Protein AF-E2B761-F1 (afdb_monomer_lite)

pLDDT: mean 72.0, std 14.59, range [44.72, 93.25]

Radius of gyration: 22.17 Å; chains: 1; bounding box: 58×38×48 Å

Structure (mmCIF, N/CA/C/O backbone):
data_AF-E2B761-F1
#
_entry.id   AF-E2B761-F1
#
loop_
_atom_site.group_PDB
_atom_site.id
_atom_site.type_symbol
_atom_site.label_atom_id
_atom_site.label_alt_id
_atom_site.label_comp_id
_atom_site.label_asym_id
_atom_site.label_entity_id
_atom_site.label_seq_id
_atom_site.pdbx_PDB_ins_code
_atom_site.Cartn_x
_atom_site.Cartn_y
_atom_site.Cartn_z
_atom_site.occupancy
_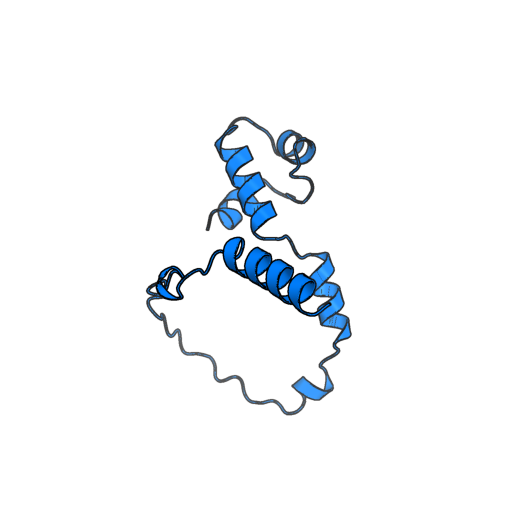atom_site.B_iso_or_equiv
_atom_site.auth_seq_id
_atom_site.auth_comp_id
_atom_site.auth_asym_id
_atom_site.auth_atom_id
_atom_site.pdbx_PDB_model_num
ATOM 1 N N . MET A 1 1 ? 45.733 -5.859 5.273 1.00 54.94 1 MET A N 1
ATOM 2 C CA . MET A 1 1 ? 44.691 -5.241 4.411 1.00 54.94 1 MET A CA 1
ATOM 3 C C . MET A 1 1 ? 43.564 -6.220 4.078 1.00 54.94 1 MET A C 1
ATOM 5 O O . MET A 1 1 ? 42.420 -5.794 4.084 1.00 54.94 1 MET A O 1
ATOM 9 N N . GLY A 1 2 ? 43.848 -7.518 3.882 1.00 54.91 2 GLY A N 1
ATOM 10 C CA . GLY A 1 2 ? 42.812 -8.557 3.728 1.00 54.91 2 GLY A CA 1
ATOM 11 C C . GLY A 1 2 ? 41.921 -8.777 4.961 1.00 54.91 2 GLY A C 1
ATOM 12 O O . GLY A 1 2 ? 40.746 -9.090 4.805 1.00 54.91 2 GLY A O 1
ATOM 13 N N . ASP A 1 3 ? 42.427 -8.515 6.171 1.00 60.31 3 ASP A N 1
ATOM 14 C CA . ASP A 1 3 ? 41.661 -8.710 7.417 1.00 60.31 3 ASP A CA 1
ATOM 15 C C . ASP A 1 3 ? 40.453 -7.771 7.549 1.00 60.31 3 ASP A C 1
ATOM 17 O O . ASP A 1 3 ? 39.444 -8.130 8.152 1.00 60.31 3 ASP A O 1
ATOM 21 N N . ILE A 1 4 ? 40.529 -6.583 6.941 1.00 64.75 4 ILE A N 1
ATOM 22 C CA . ILE A 1 4 ? 39.448 -5.585 6.946 1.00 64.75 4 ILE A CA 1
ATOM 23 C C . ILE A 1 4 ? 38.316 -6.028 6.013 1.00 64.75 4 ILE A C 1
ATOM 25 O O . ILE A 1 4 ? 37.144 -5.908 6.349 1.00 64.75 4 ILE A O 1
ATOM 29 N N . ILE A 1 5 ? 38.671 -6.592 4.856 1.00 68.38 5 ILE A N 1
ATOM 30 C CA . ILE A 1 5 ? 37.694 -7.135 3.905 1.00 68.38 5 ILE A CA 1
ATOM 31 C C . ILE A 1 5 ? 37.012 -8.359 4.523 1.00 68.38 5 ILE A C 1
ATOM 33 O O . ILE A 1 5 ? 35.793 -8.471 4.475 1.00 68.38 5 ILE A O 1
ATOM 37 N N . SER A 1 6 ? 37.786 -9.235 5.168 1.00 69.62 6 SER A N 1
ATOM 38 C CA . SER A 1 6 ? 37.266 -10.435 5.830 1.00 69.62 6 SER A CA 1
ATOM 39 C C . SER A 1 6 ? 36.269 -10.098 6.946 1.00 69.62 6 SER A C 1
ATOM 41 O O . SER A 1 6 ? 35.169 -10.641 6.988 1.00 69.62 6 SER A O 1
ATOM 43 N N . SER A 1 7 ? 36.605 -9.134 7.807 1.00 72.06 7 SER A N 1
ATOM 44 C CA . SER A 1 7 ? 35.720 -8.704 8.898 1.00 72.06 7 SER A CA 1
ATOM 45 C C . SER A 1 7 ? 34.459 -7.989 8.403 1.00 72.06 7 SER A C 1
ATOM 47 O O . SER A 1 7 ? 33.383 -8.221 8.952 1.00 72.06 7 SER A O 1
ATOM 49 N N . ALA A 1 8 ? 34.556 -7.194 7.334 1.00 73.50 8 ALA A N 1
ATOM 50 C CA . ALA A 1 8 ? 33.391 -6.568 6.708 1.00 73.50 8 ALA A CA 1
ATOM 51 C C . ALA A 1 8 ? 32.438 -7.599 6.076 1.00 73.50 8 ALA A C 1
ATOM 53 O O . ALA A 1 8 ? 31.227 -7.508 6.256 1.00 73.50 8 ALA A O 1
ATOM 54 N N . VAL A 1 9 ? 32.974 -8.609 5.382 1.00 72.06 9 VAL A N 1
ATOM 55 C CA . VAL A 1 9 ? 32.171 -9.691 4.785 1.00 72.06 9 VAL A CA 1
ATOM 56 C C . VAL A 1 9 ? 31.472 -10.519 5.864 1.00 72.06 9 VAL A C 1
ATOM 58 O O . VAL A 1 9 ? 30.290 -10.821 5.726 1.00 72.06 9 VAL A O 1
ATOM 61 N N . ILE A 1 10 ? 32.163 -10.834 6.965 1.00 73.75 10 ILE A N 1
ATOM 62 C CA . ILE A 1 10 ? 31.562 -11.547 8.102 1.00 73.75 10 ILE A CA 1
ATOM 63 C C . ILE A 1 10 ? 30.425 -10.728 8.725 1.00 73.75 10 ILE A C 1
ATOM 65 O O . ILE A 1 10 ? 29.391 -11.302 9.048 1.00 73.75 10 ILE A O 1
ATOM 69 N N . GLY A 1 11 ? 30.574 -9.403 8.842 1.00 70.56 11 GLY A N 1
ATOM 70 C CA . GLY A 1 11 ? 29.507 -8.520 9.324 1.00 70.56 11 GLY A CA 1
ATOM 71 C C . GLY A 1 11 ? 28.249 -8.584 8.455 1.00 70.56 11 GLY A C 1
ATOM 72 O O . GLY A 1 11 ? 27.161 -8.811 8.973 1.00 70.56 11 GLY A O 1
ATOM 73 N N . ILE A 1 12 ? 28.408 -8.490 7.130 1.00 72.81 12 ILE A N 1
ATOM 74 C CA . ILE A 1 12 ? 27.289 -8.566 6.175 1.00 72.81 12 ILE A CA 1
ATOM 75 C C . ILE A 1 12 ? 26.574 -9.921 6.257 1.00 72.81 12 ILE A C 1
ATOM 77 O O . ILE A 1 12 ? 25.349 -9.960 6.257 1.00 72.81 12 ILE A O 1
ATOM 81 N N . ILE A 1 13 ? 27.317 -11.029 6.362 1.00 68.62 13 ILE A N 1
ATOM 82 C CA . ILE A 1 13 ? 26.726 -12.373 6.499 1.00 68.62 13 ILE A CA 1
ATOM 83 C C . ILE A 1 13 ? 25.948 -12.492 7.815 1.00 68.62 13 ILE A C 1
ATOM 85 O O . ILE A 1 13 ? 24.861 -13.064 7.838 1.00 68.62 13 ILE A O 1
ATOM 89 N N . ASN A 1 14 ? 26.474 -11.928 8.903 1.00 71.50 14 ASN A N 1
ATOM 90 C CA . ASN A 1 14 ? 25.842 -12.011 10.218 1.00 71.50 14 ASN A CA 1
ATOM 91 C C . ASN A 1 14 ? 24.590 -11.121 10.339 1.00 71.50 14 ASN A C 1
ATOM 93 O O . ASN A 1 14 ? 23.709 -11.408 11.144 1.00 71.50 14 ASN A O 1
ATOM 97 N N . GLU A 1 15 ? 24.514 -10.047 9.549 1.00 68.56 15 GLU A N 1
ATOM 98 C CA . GLU A 1 15 ? 23.347 -9.159 9.446 1.00 68.56 15 GLU A CA 1
ATOM 99 C C . GLU A 1 15 ? 22.357 -9.595 8.349 1.00 68.56 15 GLU A C 1
ATOM 101 O O . GLU A 1 15 ? 21.233 -9.093 8.296 1.00 68.56 15 GLU A O 1
ATOM 106 N N . SER A 1 16 ? 22.742 -10.536 7.480 1.00 60.28 16 SER A N 1
ATOM 107 C CA . SER A 1 16 ? 21.859 -11.066 6.443 1.00 60.28 16 SER A CA 1
ATOM 108 C C . SER A 1 16 ? 20.867 -12.067 7.033 1.00 60.28 16 SER A C 1
ATOM 110 O O . SER A 1 16 ? 21.239 -13.118 7.551 1.00 60.28 16 SER A O 1
ATOM 112 N N . ASN A 1 17 ? 19.579 -11.742 6.948 1.00 62.00 17 ASN A N 1
ATOM 113 C CA . ASN A 1 17 ? 18.517 -12.686 7.259 1.00 62.00 17 ASN A CA 1
ATOM 114 C C . ASN A 1 17 ? 18.309 -13.600 6.041 1.00 62.00 17 ASN A C 1
ATOM 116 O O . ASN A 1 17 ? 17.747 -13.172 5.032 1.00 62.00 17 ASN A O 1
ATOM 120 N N . VAL A 1 18 ? 18.815 -14.833 6.108 1.00 62.09 18 VAL A N 1
ATOM 121 C CA . VAL A 1 18 ? 18.608 -15.846 5.065 1.00 62.09 18 VAL A CA 1
ATOM 122 C C . VAL A 1 18 ? 17.198 -16.405 5.231 1.00 62.09 18 VAL A C 1
ATOM 124 O O . VAL A 1 18 ? 16.959 -17.282 6.056 1.00 62.09 18 VAL A O 1
ATOM 127 N N . MET A 1 19 ? 16.261 -15.860 4.462 1.00 56.53 19 MET A N 1
ATOM 128 C CA . MET A 1 19 ? 14.920 -16.423 4.318 1.00 56.53 19 MET A CA 1
ATOM 129 C C . MET A 1 19 ? 15.046 -17.717 3.505 1.00 56.53 19 MET A C 1
ATOM 131 O O . MET A 1 19 ? 15.559 -17.690 2.385 1.00 56.53 19 MET A O 1
ATOM 135 N N . LEU A 1 20 ? 14.639 -18.850 4.077 1.00 53.78 20 LEU A N 1
ATOM 136 C CA . LEU A 1 20 ? 14.561 -20.116 3.347 1.00 53.78 20 LEU A CA 1
ATOM 137 C C . LEU A 1 20 ? 13.404 -20.034 2.345 1.00 53.78 20 LEU A C 1
ATOM 139 O O . LEU A 1 20 ? 12.369 -19.443 2.650 1.00 53.78 20 LEU A O 1
ATOM 143 N N . GLU A 1 21 ? 13.567 -20.634 1.162 1.00 52.94 21 GLU A N 1
ATOM 144 C CA . GLU A 1 21 ? 12.536 -20.629 0.110 1.00 52.94 21 GLU A CA 1
ATOM 145 C C . GLU A 1 21 ? 11.178 -21.178 0.583 1.00 52.94 21 GLU A C 1
ATOM 147 O O . GLU A 1 21 ? 10.154 -20.870 -0.004 1.00 52.94 21 GLU A O 1
ATOM 152 N N . GLU A 1 22 ? 11.146 -21.935 1.678 1.00 49.47 22 GLU A N 1
ATOM 153 C CA . GLU A 1 22 ? 9.931 -22.521 2.251 1.00 49.47 22 GLU A CA 1
ATOM 154 C C . GLU A 1 22 ? 9.045 -21.510 3.017 1.00 49.47 22 GLU A C 1
ATOM 156 O O . GLU A 1 22 ? 7.891 -21.821 3.305 1.00 49.47 22 GLU A O 1
ATOM 161 N N . ASP A 1 23 ? 9.542 -20.295 3.299 1.00 50.72 23 ASP A N 1
ATOM 162 C CA . ASP A 1 23 ? 8.740 -19.158 3.794 1.00 50.72 23 ASP A CA 1
ATOM 163 C C . ASP A 1 23 ? 8.201 -18.272 2.648 1.00 50.72 23 ASP A C 1
ATOM 165 O O . ASP A 1 23 ? 7.455 -17.315 2.894 1.00 50.72 23 ASP A O 1
ATOM 169 N N . LEU A 1 24 ? 8.539 -18.572 1.382 1.00 50.66 24 LEU A N 1
ATOM 170 C CA . LEU A 1 24 ? 7.714 -18.108 0.269 1.00 50.66 24 LEU A CA 1
ATOM 171 C C . LEU A 1 24 ? 6.395 -18.855 0.3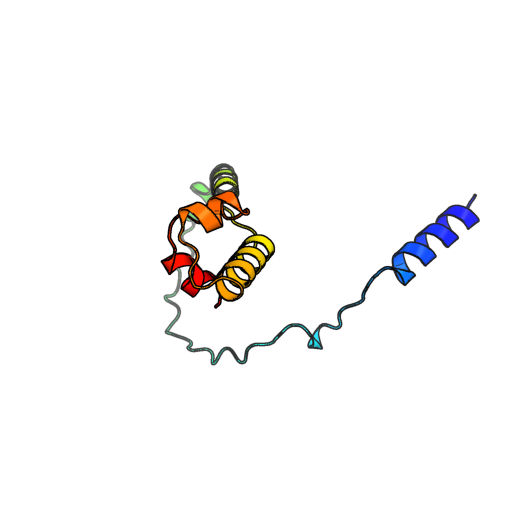82 1.00 50.66 24 LEU A C 1
ATOM 173 O O . LEU A 1 24 ? 6.336 -20.071 0.228 1.00 50.66 24 LEU A O 1
ATOM 177 N N . ILE A 1 25 ? 5.335 -18.106 0.664 1.00 53.84 25 ILE A N 1
ATOM 178 C CA . ILE A 1 25 ? 3.967 -18.591 0.582 1.00 53.84 25 ILE A CA 1
ATOM 179 C C . ILE A 1 25 ? 3.772 -19.118 -0.844 1.00 53.84 25 ILE A C 1
ATOM 181 O O . ILE A 1 25 ? 3.489 -18.356 -1.766 1.00 53.84 25 ILE A O 1
ATOM 185 N N . LEU A 1 26 ? 3.942 -20.426 -1.028 1.00 53.25 26 LEU A N 1
ATOM 186 C CA . LEU A 1 26 ? 3.286 -21.152 -2.095 1.00 53.25 26 LEU A CA 1
ATOM 187 C C . LEU A 1 26 ? 1.820 -21.113 -1.700 1.00 53.25 26 LEU A C 1
ATOM 189 O O . LEU A 1 26 ? 1.345 -21.923 -0.901 1.00 53.25 26 LEU A O 1
ATOM 193 N N . PHE A 1 27 ? 1.120 -20.092 -2.187 1.00 44.72 27 PHE A N 1
ATOM 194 C CA . PHE A 1 27 ? -0.312 -20.219 -2.314 1.00 44.72 27 PHE A CA 1
ATOM 195 C C . PHE A 1 27 ? -0.512 -21.522 -3.087 1.00 44.72 27 PHE A C 1
ATOM 197 O O . PHE A 1 27 ? 0.109 -21.734 -4.130 1.00 44.72 27 PHE A O 1
ATOM 204 N N . ASP A 1 28 ? -1.322 -22.428 -2.542 1.00 52.12 28 ASP A N 1
ATOM 205 C CA . ASP A 1 28 ? -2.039 -23.367 -3.391 1.00 52.12 28 ASP A CA 1
ATOM 206 C C . ASP A 1 28 ? -2.964 -22.480 -4.224 1.00 52.12 28 ASP A C 1
ATOM 208 O O . ASP A 1 28 ? -4.127 -22.242 -3.886 1.00 52.12 28 ASP A O 1
ATOM 212 N N . ASP A 1 29 ? -2.371 -21.849 -5.239 1.00 52.06 29 ASP A N 1
ATOM 213 C CA . ASP A 1 29 ? -3.073 -21.341 -6.385 1.00 52.06 29 ASP A CA 1
ATOM 214 C C . ASP A 1 29 ? -3.707 -22.606 -6.931 1.00 52.06 29 ASP A C 1
ATOM 216 O O . ASP A 1 29 ? -3.075 -23.379 -7.645 1.00 52.06 29 ASP A O 1
ATOM 220 N N . ASN A 1 30 ? -4.932 -22.885 -6.476 1.00 47.44 30 ASN A N 1
ATOM 221 C CA . ASN A 1 30 ? -5.841 -23.749 -7.189 1.00 47.44 30 ASN A CA 1
ATOM 222 C C . ASN A 1 30 ? -5.838 -23.169 -8.591 1.00 47.44 30 ASN A C 1
ATOM 224 O O . ASN A 1 30 ? -6.475 -22.136 -8.822 1.00 47.44 30 ASN A O 1
ATOM 228 N N . ASP A 1 31 ? -5.004 -23.778 -9.430 1.00 55.62 31 ASP A N 1
ATOM 229 C CA . ASP A 1 31 ? -4.678 -23.362 -10.771 1.00 55.62 31 ASP A CA 1
ATOM 230 C C . ASP A 1 31 ? -5.993 -23.522 -11.509 1.00 55.62 31 ASP A C 1
ATOM 232 O O . ASP A 1 31 ? -6.360 -24.581 -12.022 1.00 55.62 31 ASP A O 1
ATOM 236 N N . ASN A 1 32 ? -6.814 -22.479 -11.427 1.00 56.38 32 ASN A N 1
ATOM 237 C CA . ASN A 1 32 ? -7.907 -22.305 -12.335 1.00 56.38 32 ASN A CA 1
ATOM 238 C C . ASN A 1 32 ? -7.199 -21.942 -13.625 1.00 56.38 32 ASN A C 1
ATOM 240 O O . ASN A 1 32 ? -7.078 -20.764 -13.965 1.00 56.38 32 ASN A O 1
ATOM 244 N N . GLU A 1 33 ? -6.703 -22.992 -14.279 1.00 55.06 33 GLU A N 1
ATOM 245 C CA . GLU A 1 33 ? -6.262 -23.068 -15.656 1.00 55.06 33 GLU A CA 1
ATOM 246 C C . GLU A 1 33 ? -7.494 -22.734 -16.510 1.00 55.06 33 GLU A C 1
ATOM 248 O O . GLU A 1 33 ? -8.077 -23.553 -17.220 1.00 55.06 33 GLU A O 1
ATOM 253 N N . GLY A 1 34 ? -8.009 -21.515 -16.344 1.00 55.97 34 GLY A N 1
ATOM 254 C CA . GLY A 1 34 ? -8.950 -20.922 -17.253 1.00 55.97 34 GLY A CA 1
ATOM 255 C C . GLY A 1 34 ? -8.187 -20.872 -18.550 1.00 55.97 34 GLY A C 1
ATOM 256 O O . GLY A 1 34 ? -7.245 -20.093 -18.634 1.00 55.97 34 GLY A O 1
ATOM 257 N N . VAL A 1 35 ? -8.549 -21.785 -19.457 1.00 59.56 35 VAL A N 1
ATOM 258 C CA . VAL A 1 35 ? -8.009 -21.984 -20.805 1.00 59.56 35 VAL A CA 1
ATOM 259 C C . VAL A 1 35 ? -7.189 -20.771 -21.214 1.00 59.56 35 VAL A C 1
ATOM 261 O O . VAL A 1 35 ? -7.769 -19.747 -21.583 1.00 59.56 35 VAL A O 1
ATOM 264 N N . TYR A 1 36 ? -5.865 -20.853 -21.058 1.00 58.38 36 TYR A N 1
ATOM 265 C CA . TYR A 1 36 ? -5.006 -19.769 -21.500 1.00 58.38 36 TYR A CA 1
ATOM 266 C C . TYR A 1 36 ? -5.292 -19.595 -22.988 1.00 58.38 36 TYR A C 1
ATOM 268 O O . TYR A 1 36 ? -5.178 -20.548 -23.764 1.00 58.38 36 TYR A O 1
ATOM 276 N N . GLU A 1 37 ? -5.770 -18.414 -23.368 1.00 66.94 37 GLU A N 1
ATOM 277 C CA . GLU A 1 37 ? -5.935 -18.088 -24.774 1.00 66.94 37 GLU A CA 1
ATOM 278 C C . GLU A 1 37 ? -4.527 -18.145 -25.367 1.00 66.94 37 GLU A C 1
ATOM 280 O O . GLU A 1 37 ? -3.625 -17.453 -24.889 1.00 66.94 37 GLU A O 1
ATOM 285 N N . GLU A 1 38 ? -4.312 -19.065 -26.309 1.00 66.12 38 GLU A N 1
ATOM 286 C CA . GLU A 1 38 ? -3.034 -19.231 -26.992 1.00 66.12 38 GLU A CA 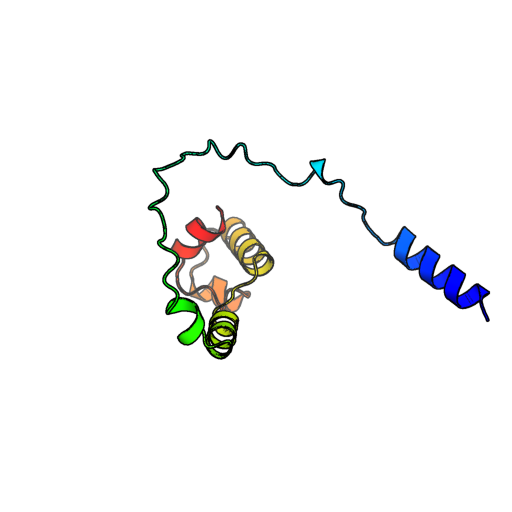1
ATOM 287 C C . GLU A 1 38 ? -2.661 -17.862 -27.559 1.00 66.12 38 GLU A C 1
ATOM 289 O O . GLU A 1 38 ? -3.344 -17.354 -28.445 1.00 66.12 38 GLU A O 1
ATOM 294 N N . CYS A 1 39 ? -1.651 -17.218 -26.972 1.00 60.59 39 CYS A N 1
ATOM 295 C CA . CYS A 1 39 ? -1.160 -15.941 -27.457 1.00 60.59 39 CYS A CA 1
ATOM 296 C C . CYS A 1 39 ? -0.344 -16.289 -28.702 1.00 60.59 39 CYS A C 1
ATOM 298 O O . CYS A 1 39 ? 0.724 -16.888 -28.548 1.00 60.59 39 CYS A O 1
ATOM 300 N N . PRO A 1 40 ? -0.843 -16.041 -29.928 1.00 68.25 40 PRO A N 1
ATOM 301 C CA . PRO A 1 40 ? -0.033 -16.312 -31.096 1.00 68.25 40 PRO A CA 1
ATOM 302 C C . PRO A 1 40 ? 1.202 -15.426 -30.976 1.00 68.25 40 PRO A C 1
ATOM 304 O O . PRO A 1 40 ? 1.064 -14.224 -30.749 1.00 68.25 40 PRO A O 1
ATOM 307 N N . ASP A 1 41 ? 2.386 -16.026 -31.098 1.00 61.72 41 ASP A N 1
ATOM 308 C CA . ASP A 1 41 ? 3.636 -15.289 -31.243 1.00 61.72 41 ASP A CA 1
ATOM 309 C C . ASP A 1 41 ? 3.508 -14.430 -32.507 1.00 61.72 41 ASP A C 1
ATOM 311 O O . ASP A 1 41 ? 3.786 -14.877 -33.623 1.00 61.72 41 ASP A O 1
ATOM 315 N N . ASP A 1 42 ? 2.983 -13.217 -32.349 1.00 63.38 42 ASP A N 1
ATOM 316 C CA . ASP A 1 42 ? 2.897 -12.243 -33.414 1.00 63.38 42 ASP A CA 1
ATOM 317 C C . ASP A 1 42 ? 4.305 -11.662 -33.570 1.00 63.38 42 ASP A C 1
ATOM 319 O O . ASP A 1 42 ? 4.776 -10.935 -32.695 1.00 63.38 42 ASP A O 1
ATOM 323 N N . PRO A 1 43 ? 5.025 -11.952 -34.664 1.00 61.03 43 PRO A N 1
ATOM 324 C CA . PRO A 1 43 ? 6.376 -11.435 -34.857 1.00 61.03 43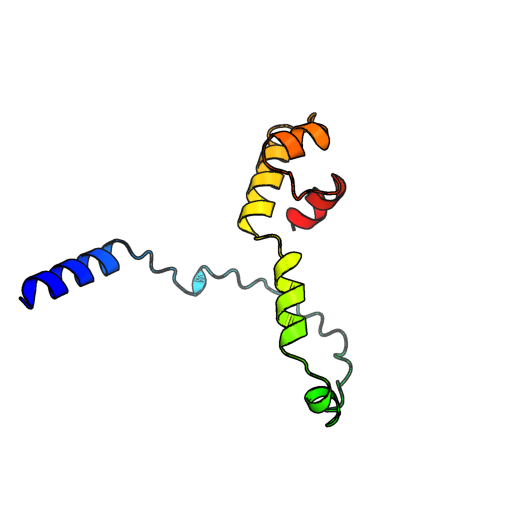 PRO A CA 1
ATOM 325 C C . PRO A 1 43 ? 6.427 -9.898 -34.921 1.00 61.03 43 PRO A C 1
ATOM 327 O O . PRO A 1 43 ? 7.517 -9.331 -34.944 1.00 61.03 43 PRO A O 1
ATOM 330 N N . THR A 1 44 ? 5.278 -9.212 -34.953 1.00 60.28 44 THR A N 1
ATOM 331 C CA . THR A 1 44 ? 5.187 -7.748 -34.942 1.00 60.28 44 THR A CA 1
ATOM 332 C C . THR A 1 44 ? 5.135 -7.129 -33.541 1.00 60.28 44 THR A C 1
ATOM 334 O O . THR A 1 44 ? 5.415 -5.934 -33.414 1.00 60.28 44 THR A O 1
ATOM 337 N N . THR A 1 45 ? 4.858 -7.889 -32.467 1.00 56.91 45 THR A N 1
ATOM 338 C CA . THR A 1 45 ? 4.814 -7.311 -31.106 1.00 56.91 45 THR A CA 1
ATOM 339 C C . THR A 1 45 ? 6.174 -6.786 -30.654 1.00 56.91 45 THR A C 1
ATOM 341 O O . THR A 1 45 ? 6.235 -5.714 -30.050 1.00 56.91 45 THR A O 1
ATOM 344 N N . ASP A 1 46 ? 7.262 -7.458 -31.036 1.00 57.81 46 ASP A N 1
ATOM 345 C CA . ASP A 1 46 ? 8.629 -7.017 -30.734 1.00 57.81 46 ASP A CA 1
ATOM 346 C C . ASP A 1 46 ? 9.023 -5.743 -31.500 1.00 57.81 46 ASP A C 1
ATOM 348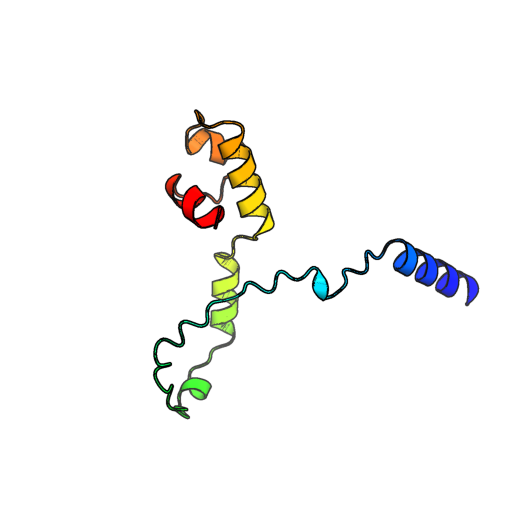 O O . ASP A 1 46 ? 9.789 -4.928 -30.987 1.00 57.81 46 ASP A O 1
ATOM 352 N N . GLU A 1 47 ? 8.472 -5.515 -32.699 1.00 61.56 47 GLU A N 1
ATOM 353 C CA . GLU A 1 47 ? 8.730 -4.293 -33.479 1.00 61.56 47 GLU A CA 1
ATOM 354 C C . GLU A 1 47 ? 8.065 -3.053 -32.862 1.00 61.56 47 GLU A C 1
ATOM 356 O O . GLU A 1 47 ? 8.513 -1.926 -33.082 1.00 61.56 47 GLU A O 1
ATOM 361 N N . THR A 1 48 ? 7.004 -3.256 -32.078 1.00 63.66 48 THR A N 1
ATOM 362 C CA . THR A 1 48 ? 6.262 -2.184 -31.393 1.00 63.66 48 THR A CA 1
ATOM 363 C C . THR A 1 48 ? 6.653 -1.993 -29.930 1.00 63.66 48 THR A C 1
ATOM 365 O O . THR A 1 48 ? 6.160 -1.062 -29.293 1.00 63.66 48 THR A O 1
ATOM 368 N N . TYR A 1 49 ? 7.535 -2.838 -29.388 1.00 67.25 49 TYR A N 1
ATOM 369 C CA . TYR A 1 49 ? 7.992 -2.716 -28.009 1.00 67.25 49 TYR A CA 1
ATOM 370 C C . TYR A 1 49 ? 8.909 -1.494 -27.845 1.00 67.25 49 TYR A C 1
ATOM 372 O O . TYR A 1 49 ? 10.081 -1.516 -28.227 1.00 67.25 49 TYR A O 1
ATOM 380 N N . ASP A 1 50 ? 8.387 -0.423 -27.241 1.00 72.88 50 ASP A N 1
ATOM 381 C CA . ASP A 1 50 ? 9.189 0.724 -26.820 1.00 72.88 50 ASP A CA 1
ATOM 382 C C . ASP A 1 50 ? 9.559 0.590 -25.328 1.00 72.88 50 ASP A C 1
ATOM 384 O O . ASP A 1 50 ? 8.695 0.716 -24.454 1.00 72.88 50 ASP A O 1
ATOM 388 N N . PRO A 1 51 ? 10.842 0.388 -24.974 1.00 66.75 51 PRO A N 1
ATOM 389 C CA . PRO A 1 51 ? 11.273 0.341 -23.575 1.00 66.75 51 PRO A CA 1
ATOM 390 C C . PRO A 1 51 ? 11.004 1.652 -22.805 1.00 66.75 51 PRO A C 1
ATOM 392 O O . PRO A 1 51 ? 11.025 1.658 -21.572 1.00 66.75 51 PRO A O 1
ATOM 395 N N . SER A 1 52 ? 10.723 2.762 -23.499 1.00 63.88 52 SER A N 1
ATOM 396 C CA . SER A 1 52 ? 10.203 4.013 -22.926 1.00 63.88 52 SER A CA 1
ATOM 397 C C . SER A 1 52 ? 8.864 3.832 -22.203 1.00 63.88 52 SER A C 1
ATOM 399 O O . SER A 1 52 ? 8.627 4.467 -21.170 1.00 63.88 52 SER A O 1
ATOM 401 N N . ASP A 1 53 ? 7.994 2.944 -22.686 1.00 62.22 53 ASP A N 1
ATOM 402 C CA . ASP A 1 53 ? 6.681 2.715 -22.077 1.00 62.22 53 ASP A CA 1
ATOM 403 C C . ASP A 1 53 ? 6.815 2.093 -20.686 1.00 62.22 53 ASP A C 1
ATOM 405 O O . ASP A 1 53 ? 6.101 2.475 -19.754 1.00 62.22 53 ASP A O 1
ATOM 409 N N . ALA A 1 54 ? 7.834 1.255 -20.475 1.00 58.47 54 ALA A N 1
ATOM 410 C CA . ALA A 1 54 ? 8.170 0.735 -19.151 1.00 58.47 54 ALA A CA 1
ATOM 411 C C . ALA A 1 54 ? 8.543 1.851 -18.151 1.00 58.47 54 ALA A C 1
ATOM 413 O O . ALA A 1 54 ? 8.265 1.744 -16.953 1.00 58.47 54 ALA A O 1
ATOM 414 N N . ALA A 1 55 ? 9.105 2.969 -18.625 1.00 58.75 55 ALA A N 1
ATOM 415 C CA . ALA A 1 55 ? 9.413 4.122 -17.778 1.00 58.75 55 ALA A CA 1
ATOM 416 C C . ALA A 1 55 ? 8.158 4.905 -17.346 1.00 58.75 55 ALA A C 1
ATOM 418 O O . ALA A 1 55 ? 8.179 5.575 -16.307 1.00 58.75 55 ALA A O 1
ATOM 419 N N . GLN A 1 56 ? 7.051 4.819 -18.092 1.00 54.75 56 GLN A N 1
ATOM 420 C CA . GLN A 1 56 ? 5.771 5.416 -17.690 1.00 54.75 56 GLN A CA 1
ATOM 421 C C . GLN A 1 56 ? 5.096 4.610 -16.574 1.00 54.75 56 GLN A C 1
ATOM 423 O O . GLN A 1 56 ? 4.584 5.207 -15.626 1.00 54.75 56 GLN A O 1
ATOM 428 N N . ILE A 1 57 ? 5.191 3.277 -16.616 1.00 55.22 57 ILE A N 1
ATOM 429 C CA . ILE A 1 57 ? 4.627 2.363 -15.602 1.00 55.22 57 ILE A CA 1
ATOM 430 C C . ILE A 1 57 ? 5.209 2.645 -14.204 1.00 55.22 57 ILE A C 1
ATOM 432 O O . ILE A 1 57 ? 4.505 2.587 -13.194 1.00 55.22 57 ILE A O 1
ATOM 436 N N . LEU A 1 58 ? 6.479 3.055 -14.133 1.00 54.84 58 LEU A N 1
ATOM 437 C CA . LEU A 1 58 ? 7.152 3.423 -12.882 1.00 54.84 58 LEU A CA 1
ATOM 438 C C . LEU A 1 58 ? 6.538 4.643 -12.174 1.00 54.84 58 LEU A C 1
ATOM 440 O O . LEU A 1 58 ? 6.653 4.749 -10.951 1.00 54.84 58 LEU A O 1
ATOM 444 N N . LYS A 1 59 ? 5.881 5.565 -12.893 1.00 57.34 59 LYS A N 1
ATOM 445 C CA . LYS A 1 59 ? 5.314 6.783 -12.280 1.00 57.34 59 LYS A CA 1
ATOM 446 C C . LYS A 1 59 ? 4.072 6.505 -11.439 1.00 57.34 59 LYS A C 1
ATOM 448 O O . LYS A 1 59 ? 3.880 7.168 -10.420 1.00 57.34 59 LYS A O 1
ATOM 453 N N . ASP A 1 60 ? 3.275 5.516 -11.830 1.00 66.94 60 ASP A N 1
ATOM 454 C CA . ASP A 1 60 ? 2.052 5.127 -11.119 1.00 66.94 60 ASP A CA 1
ATOM 455 C C . ASP A 1 60 ? 2.266 3.960 -10.146 1.00 66.94 60 ASP A C 1
ATOM 457 O O . ASP A 1 60 ? 1.339 3.533 -9.453 1.00 66.94 60 ASP A O 1
ATOM 461 N N . TYR A 1 61 ? 3.504 3.474 -10.028 1.00 79.25 61 TYR A N 1
ATOM 462 C CA . TYR A 1 61 ? 3.836 2.408 -9.101 1.00 79.25 61 TYR A CA 1
ATOM 463 C C . TYR A 1 61 ? 3.659 2.851 -7.637 1.00 79.25 61 TYR A C 1
ATOM 465 O O . TYR A 1 61 ? 4.259 3.820 -7.151 1.00 79.25 61 TYR A O 1
ATOM 473 N N . ILE A 1 62 ? 2.829 2.105 -6.906 1.00 82.88 62 ILE A N 1
ATOM 474 C CA . ILE A 1 62 ? 2.653 2.227 -5.458 1.00 82.88 62 ILE A CA 1
ATOM 475 C C . ILE A 1 62 ? 3.285 0.987 -4.813 1.00 82.88 62 ILE A C 1
ATOM 477 O O . ILE A 1 62 ? 2.731 -0.104 -4.975 1.00 82.88 62 ILE A O 1
ATOM 481 N N . PRO A 1 63 ? 4.394 1.142 -4.065 1.00 86.62 63 PRO A N 1
ATOM 482 C CA . PRO A 1 63 ? 5.063 0.025 -3.405 1.00 86.62 63 PRO A CA 1
ATOM 483 C C . PRO A 1 63 ? 4.137 -0.748 -2.460 1.00 86.62 63 PRO A C 1
ATOM 485 O O . PRO A 1 63 ? 3.283 -0.151 -1.801 1.00 86.62 63 PRO A O 1
ATOM 488 N N . LEU A 1 64 ? 4.346 -2.060 -2.340 1.00 87.19 64 LEU A N 1
ATOM 489 C CA . LEU A 1 64 ? 3.548 -2.912 -1.453 1.00 87.19 64 LEU A CA 1
ATOM 490 C C . LEU A 1 64 ? 3.623 -2.447 0.008 1.00 87.19 64 LEU A C 1
ATOM 492 O O . LEU A 1 64 ? 2.589 -2.245 0.633 1.00 87.19 64 LEU A O 1
ATOM 496 N N . GLU A 1 65 ? 4.823 -2.142 0.512 1.00 87.50 65 GLU A N 1
ATOM 497 C CA . GLU A 1 65 ? 5.010 -1.623 1.877 1.00 87.50 65 GLU A CA 1
ATOM 498 C C . GLU A 1 65 ? 4.174 -0.372 2.168 1.00 87.50 65 GLU A C 1
ATOM 500 O O . GLU A 1 65 ? 3.682 -0.180 3.282 1.00 87.50 65 GLU A O 1
ATOM 505 N N . TYR A 1 66 ? 4.015 0.498 1.165 1.00 89.31 66 TYR A N 1
ATOM 506 C CA . TYR A 1 66 ? 3.176 1.680 1.288 1.00 89.31 66 TYR A CA 1
ATOM 507 C C . TYR A 1 66 ? 1.717 1.273 1.491 1.00 89.31 66 TYR A C 1
ATOM 509 O O . TYR A 1 66 ? 1.071 1.753 2.420 1.00 89.31 66 TYR A O 1
ATOM 517 N N . LYS A 1 67 ? 1.209 0.356 0.658 1.00 90.06 67 LYS A N 1
ATOM 518 C CA . LYS A 1 67 ? -0.160 -0.161 0.766 1.00 90.06 67 LYS A CA 1
ATOM 519 C C . LYS A 1 67 ? -0.403 -0.775 2.144 1.00 90.06 67 LYS A C 1
ATOM 521 O O . LYS A 1 67 ? -1.350 -0.368 2.813 1.00 90.06 67 LYS A O 1
ATOM 526 N N . THR A 1 68 ? 0.498 -1.640 2.614 1.00 90.31 68 THR A N 1
ATOM 527 C CA . THR A 1 68 ? 0.403 -2.298 3.927 1.00 90.31 68 THR A CA 1
ATOM 528 C C . THR A 1 68 ? 0.346 -1.287 5.070 1.00 90.31 68 THR A C 1
ATOM 530 O O . THR A 1 68 ? -0.520 -1.384 5.937 1.00 90.31 68 THR A O 1
ATOM 533 N N . LYS A 1 69 ? 1.218 -0.268 5.057 1.00 91.12 69 LYS A N 1
ATOM 534 C CA . LYS A 1 69 ? 1.225 0.789 6.084 1.00 91.12 69 LYS A CA 1
ATOM 535 C C . LYS A 1 69 ? -0.092 1.561 6.123 1.00 91.12 69 LYS A C 1
ATOM 537 O O . LYS A 1 69 ? -0.615 1.816 7.204 1.00 91.12 69 LYS A O 1
ATOM 542 N N . ILE A 1 70 ? -0.632 1.932 4.962 1.00 91.31 70 ILE A N 1
ATOM 543 C CA . ILE A 1 70 ? -1.879 2.703 4.890 1.00 91.31 70 ILE A CA 1
ATOM 544 C C . ILE A 1 70 ? -3.096 1.852 5.268 1.00 91.31 70 ILE A C 1
ATOM 546 O O . ILE A 1 70 ? -3.990 2.359 5.944 1.00 91.31 70 ILE A O 1
ATOM 550 N N . VAL A 1 71 ? -3.122 0.568 4.895 1.00 91.56 71 VAL A N 1
ATOM 551 C CA . VAL A 1 71 ? -4.160 -0.375 5.341 1.00 91.56 71 VAL A CA 1
ATOM 552 C C . VAL A 1 71 ? -4.124 -0.521 6.861 1.00 91.56 71 VAL A C 1
ATOM 554 O O . VAL A 1 71 ? -5.144 -0.285 7.502 1.00 91.56 71 VAL A O 1
ATOM 557 N N . ALA A 1 72 ? -2.954 -0.782 7.453 1.00 92.25 72 ALA A N 1
ATOM 558 C CA . ALA A 1 72 ? -2.806 -0.895 8.906 1.00 92.25 72 ALA A CA 1
ATOM 559 C C . ALA A 1 72 ? -3.234 0.389 9.642 1.00 92.25 72 ALA A C 1
ATOM 561 O O . ALA A 1 72 ? -3.919 0.334 10.662 1.00 92.25 72 ALA A O 1
ATOM 562 N N . LEU A 1 73 ? -2.886 1.561 9.098 1.00 91.69 73 LEU A N 1
ATOM 563 C CA . LEU A 1 73 ? -3.302 2.854 9.645 1.00 91.69 73 LEU A CA 1
ATOM 564 C C . LEU A 1 73 ? -4.827 3.036 9.599 1.00 91.69 73 LEU A C 1
ATOM 566 O O . LEU A 1 73 ? -5.425 3.531 10.555 1.00 91.69 73 LEU A O 1
ATOM 570 N N . ALA A 1 74 ? -5.465 2.634 8.499 1.00 91.06 74 ALA A N 1
ATOM 571 C CA . ALA A 1 74 ? -6.913 2.705 8.351 1.00 91.06 74 ALA A CA 1
ATOM 572 C C . ALA A 1 74 ? -7.650 1.709 9.261 1.00 91.06 74 ALA A C 1
ATOM 574 O O . ALA A 1 74 ? -8.721 2.035 9.771 1.00 91.06 74 ALA A O 1
ATOM 575 N N . GLU A 1 75 ? -7.078 0.528 9.498 1.00 91.12 75 GLU A N 1
ATOM 576 C CA . GLU A 1 75 ? -7.619 -0.468 10.430 1.00 91.12 75 GLU A CA 1
ATOM 577 C C . GLU A 1 75 ? -7.503 -0.026 11.890 1.00 91.12 75 GLU A C 1
ATOM 579 O O . GLU A 1 75 ? -8.448 -0.203 12.658 1.00 91.12 75 GLU A O 1
ATOM 584 N N . ALA A 1 76 ? -6.392 0.614 12.26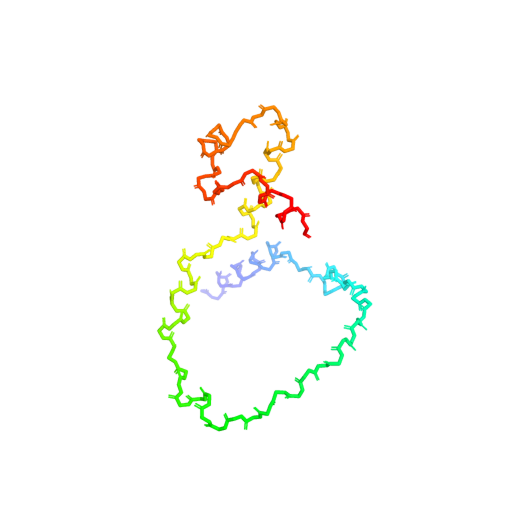4 1.00 93.25 76 ALA A N 1
ATOM 585 C CA . ALA A 1 76 ? -6.219 1.206 13.590 1.00 93.25 76 ALA A CA 1
ATOM 586 C C . ALA A 1 76 ? -7.190 2.375 13.845 1.00 93.25 76 ALA A C 1
ATOM 588 O O . ALA A 1 76 ? -7.561 2.644 14.990 1.00 93.25 76 ALA A O 1
ATOM 589 N N . HIS A 1 77 ? -7.628 3.062 12.784 1.00 91.56 77 HIS A N 1
ATOM 590 C CA . HIS A 1 77 ? -8.491 4.239 12.865 1.00 91.56 77 HIS A CA 1
ATOM 591 C C . HIS A 1 77 ? -9.680 4.177 11.885 1.00 91.56 77 HIS A C 1
ATOM 593 O O . HIS A 1 77 ? -9.768 4.972 10.943 1.00 91.56 77 HIS A O 1
ATOM 599 N N . PRO A 1 78 ? -10.675 3.301 12.124 1.00 89.94 78 PRO A N 1
ATOM 600 C CA . PRO A 1 78 ? -11.763 3.041 11.172 1.00 89.94 78 PRO A CA 1
ATOM 601 C C . PRO A 1 78 ? -12.655 4.265 10.897 1.00 89.94 78 PRO A C 1
ATOM 603 O O . PRO A 1 78 ? -13.246 4.399 9.819 1.00 89.94 78 PRO A O 1
ATOM 606 N N . HIS A 1 79 ? -12.723 5.193 11.856 1.00 91.69 79 HIS A N 1
ATOM 607 C CA . HIS A 1 79 ? -13.498 6.430 11.761 1.00 91.69 79 HIS A CA 1
ATOM 608 C C . HIS A 1 79 ? -12.799 7.538 10.955 1.00 91.69 79 HIS A C 1
ATOM 610 O O . HIS A 1 79 ? -13.408 8.579 10.696 1.00 91.69 79 HIS A O 1
ATOM 616 N N . TRP A 1 80 ? -11.533 7.360 10.557 1.00 89.38 80 TRP A N 1
ATOM 617 C CA . TRP A 1 80 ? -10.834 8.356 9.749 1.00 89.38 80 TRP A CA 1
ATOM 618 C C . TRP A 1 80 ? -11.414 8.428 8.339 1.00 89.38 80 TRP A C 1
ATOM 620 O O . TRP A 1 80 ? -11.754 7.426 7.695 1.00 89.38 80 TRP A O 1
ATOM 630 N N . ASN A 1 81 ? -11.560 9.661 7.862 1.00 90.44 81 ASN A N 1
ATOM 631 C CA . ASN A 1 81 ? -11.963 9.933 6.492 1.00 90.44 81 ASN A CA 1
ATOM 632 C C . ASN A 1 81 ? -10.732 9.915 5.568 1.00 90.44 81 ASN A C 1
ATOM 634 O O . ASN A 1 81 ? -9.587 9.918 6.023 1.00 90.44 81 ASN A O 1
ATOM 638 N N . LEU A 1 82 ? -10.978 9.889 4.256 1.00 89.06 82 LEU A N 1
ATOM 639 C CA . LEU A 1 82 ? -9.919 9.829 3.247 1.00 89.06 82 LEU A CA 1
ATOM 640 C C . LEU A 1 82 ? -8.903 10.970 3.396 1.00 89.06 82 LEU A C 1
ATOM 642 O O . LEU A 1 82 ? -7.707 10.729 3.288 1.00 89.06 82 LEU A O 1
ATOM 646 N N . LYS A 1 83 ? -9.374 12.188 3.679 1.00 91.69 83 LYS A N 1
ATOM 647 C CA . LYS A 1 83 ? -8.517 13.366 3.827 1.00 91.69 83 LYS A CA 1
ATOM 648 C C . LYS A 1 83 ? -7.551 13.200 5.002 1.00 91.69 83 LYS A C 1
ATOM 650 O O . LYS A 1 83 ? -6.358 13.415 4.839 1.00 91.69 83 LYS A O 1
ATOM 655 N N . THR A 1 84 ? -8.044 12.739 6.149 1.00 90.94 84 THR A N 1
ATOM 656 C CA . THR A 1 84 ? -7.208 12.465 7.325 1.00 90.94 84 THR A CA 1
ATOM 657 C C . THR A 1 84 ? -6.186 11.364 7.043 1.00 90.94 84 THR A C 1
ATOM 659 O O . THR A 1 84 ? -5.019 11.508 7.386 1.00 90.94 84 THR A O 1
ATOM 662 N N . LEU A 1 85 ? -6.584 10.288 6.358 1.00 88.69 85 LEU A N 1
ATOM 663 C CA . LEU A 1 85 ? -5.641 9.240 5.952 1.00 88.69 85 LEU A CA 1
ATOM 664 C C . LEU A 1 85 ? -4.566 9.777 4.998 1.00 88.69 85 LEU A C 1
ATOM 666 O O . LEU A 1 85 ? -3.399 9.424 5.142 1.00 88.69 85 LEU A O 1
ATOM 670 N N . GLN A 1 86 ? -4.937 10.654 4.061 1.00 89.94 86 GLN A N 1
ATOM 671 C CA . GLN A 1 86 ? -4.001 11.306 3.142 1.00 89.94 86 GLN A CA 1
ATOM 672 C C . GLN A 1 86 ? -3.000 12.207 3.872 1.00 89.94 86 GLN A C 1
ATOM 674 O O . GLN A 1 86 ? -1.803 12.128 3.595 1.00 89.94 86 GLN A O 1
ATOM 679 N N . GLU A 1 87 ? -3.473 13.004 4.832 1.00 91.81 87 GLU A N 1
ATOM 680 C CA . GLU A 1 87 ? -2.646 13.877 5.676 1.00 91.81 87 GLU A CA 1
ATOM 681 C C . GLU A 1 87 ? -1.659 13.081 6.546 1.00 91.81 87 GLU A C 1
ATOM 683 O O . GLU A 1 87 ? -0.533 13.522 6.761 1.00 91.81 87 GLU A O 1
ATOM 688 N N . MET A 1 88 ? -2.039 11.877 6.980 1.00 87.56 88 MET A N 1
ATOM 689 C CA . MET A 1 88 ? -1.225 11.007 7.840 1.00 87.56 88 MET A CA 1
ATOM 690 C C . MET A 1 88 ? -0.251 10.090 7.076 1.00 87.56 88 MET A C 1
ATOM 692 O O . MET A 1 88 ? 0.335 9.182 7.662 1.00 87.56 88 MET A O 1
ATOM 696 N N . GLY A 1 89 ? -0.063 10.310 5.770 1.00 83.62 89 GLY A N 1
ATOM 697 C CA . GLY A 1 89 ? 0.890 9.564 4.933 1.00 83.62 89 GLY A CA 1
ATOM 698 C C . GLY A 1 89 ? 0.251 8.832 3.751 1.00 83.62 89 GLY A C 1
ATOM 699 O O . GLY A 1 89 ? 0.947 8.393 2.834 1.00 83.62 89 GLY A O 1
ATOM 700 N N . GLY A 1 90 ? -1.078 8.768 3.701 1.00 87.56 90 GLY A N 1
ATOM 701 C CA . GLY A 1 90 ? -1.877 8.167 2.635 1.00 87.56 90 GLY A CA 1
ATOM 702 C C . GLY A 1 90 ? -2.000 9.012 1.367 1.00 87.56 90 GLY A C 1
ATOM 703 O O . GLY A 1 90 ? -2.966 8.840 0.639 1.00 87.56 90 GLY A O 1
ATOM 704 N N . GLY A 1 91 ? -1.092 9.952 1.085 1.00 86.31 91 GLY A N 1
ATOM 705 C CA . GLY A 1 91 ? -1.232 10.898 -0.034 1.00 86.31 91 GLY A CA 1
ATOM 706 C C . GLY A 1 91 ? -1.437 10.264 -1.423 1.00 86.31 91 GLY A C 1
ATOM 707 O O . GLY A 1 91 ? -2.013 10.900 -2.301 1.00 86.31 91 GLY A O 1
ATOM 708 N N . ARG A 1 92 ? -1.023 9.004 -1.629 1.00 83.81 92 ARG A N 1
ATOM 709 C CA . ARG A 1 92 ? -1.254 8.248 -2.878 1.00 83.81 92 ARG A CA 1
ATOM 710 C C . ARG A 1 92 ? -2.586 7.482 -2.893 1.00 83.81 92 ARG A C 1
ATOM 712 O O . ARG A 1 92 ? -2.981 6.964 -3.935 1.00 83.81 92 ARG A O 1
ATOM 719 N N . LEU A 1 93 ? -3.295 7.407 -1.765 1.00 84.25 93 LEU A N 1
ATOM 720 C CA . LEU A 1 93 ? -4.618 6.794 -1.652 1.00 84.25 93 LEU A CA 1
ATOM 721 C C . LEU A 1 93 ? -5.666 7.734 -2.260 1.00 84.25 93 LEU A C 1
ATOM 723 O O . LEU A 1 93 ? -6.059 8.720 -1.644 1.00 84.25 93 LEU A O 1
ATOM 727 N N . LYS A 1 94 ? -6.137 7.438 -3.475 1.00 86.94 94 LYS A N 1
ATOM 728 C CA . LYS A 1 94 ? -7.136 8.271 -4.175 1.00 86.94 94 LYS A CA 1
ATOM 729 C C . LYS A 1 94 ? -8.571 8.033 -3.689 1.00 86.94 94 LYS A C 1
ATOM 731 O O . LYS A 1 94 ? -9.404 8.929 -3.792 1.00 86.94 94 LYS A O 1
ATOM 736 N N . ARG A 1 95 ? -8.878 6.830 -3.190 1.00 86.69 95 ARG A N 1
ATOM 737 C CA . ARG A 1 95 ? -10.219 6.407 -2.754 1.00 86.69 95 ARG A CA 1
ATOM 738 C C . ARG A 1 95 ? -10.131 5.499 -1.534 1.00 86.69 95 ARG A C 1
ATOM 740 O O . ARG A 1 95 ? -9.192 4.720 -1.426 1.00 86.69 95 ARG A O 1
ATOM 747 N N . LYS A 1 96 ? -11.130 5.561 -0.647 1.00 79.81 96 LYS A N 1
ATOM 748 C CA . LYS A 1 96 ? -11.184 4.703 0.551 1.00 79.81 96 LYS A CA 1
ATOM 749 C C . LYS A 1 96 ? -11.434 3.232 0.186 1.00 79.81 96 LYS A C 1
ATOM 751 O O . LYS A 1 96 ? -10.852 2.356 0.809 1.00 79.81 96 LYS A O 1
ATOM 756 N N . ASP A 1 97 ? -12.185 2.972 -0.884 1.00 85.81 97 ASP A N 1
ATOM 757 C CA . ASP A 1 97 ? -12.457 1.611 -1.376 1.00 85.81 97 ASP A CA 1
ATOM 758 C C . ASP A 1 97 ? -11.191 0.883 -1.851 1.00 85.81 97 ASP A C 1
ATOM 760 O O . ASP A 1 97 ? -11.115 -0.341 -1.790 1.00 85.81 97 ASP A O 1
ATOM 764 N N . SER A 1 98 ? -10.151 1.624 -2.259 1.00 84.25 98 SER A N 1
ATOM 765 C CA . SER A 1 98 ? -8.860 1.039 -2.635 1.00 84.25 98 SER A CA 1
ATOM 766 C C . SER A 1 98 ? -8.186 0.300 -1.477 1.00 84.25 98 SER A C 1
ATOM 768 O O . SER A 1 98 ? -7.370 -0.575 -1.732 1.00 84.25 98 SER A O 1
ATOM 770 N N . LEU A 1 99 ? -8.548 0.596 -0.223 1.00 85.31 99 LEU A N 1
ATOM 771 C CA . LEU A 1 99 ? -8.043 -0.128 0.946 1.00 85.31 99 LEU A CA 1
ATOM 772 C C . LEU A 1 99 ? -8.471 -1.600 0.951 1.00 85.31 99 LEU A C 1
ATOM 774 O O . LEU A 1 99 ? -7.724 -2.435 1.443 1.00 85.31 99 LEU A O 1
ATOM 778 N N . ILE A 1 100 ? -9.638 -1.923 0.380 1.00 85.38 100 ILE A N 1
ATOM 779 C CA . ILE A 1 100 ? -10.118 -3.309 0.266 1.00 85.38 100 ILE A CA 1
ATOM 780 C C . ILE A 1 100 ? -9.203 -4.088 -0.685 1.00 85.38 100 ILE A C 1
ATOM 782 O O . ILE A 1 100 ? -8.749 -5.175 -0.348 1.00 85.38 100 ILE A O 1
ATOM 786 N N . LEU A 1 101 ? -8.869 -3.477 -1.827 1.00 84.19 101 LEU A N 1
ATOM 787 C CA . LEU A 1 101 ? -7.962 -4.044 -2.832 1.00 84.19 101 LEU A CA 1
ATOM 788 C C . LEU A 1 101 ? -6.509 -4.139 -2.353 1.00 84.19 101 LEU A C 1
ATOM 790 O O . LEU A 1 101 ? -5.721 -4.877 -2.924 1.00 84.19 101 LEU A O 1
ATOM 794 N N . TRP A 1 102 ? -6.116 -3.334 -1.366 1.00 84.56 102 TRP A N 1
ATOM 795 C CA . TRP A 1 102 ? -4.752 -3.317 -0.826 1.00 84.56 102 TRP A CA 1
ATOM 796 C C . TRP A 1 102 ? -4.549 -4.283 0.340 1.00 84.56 102 TRP A C 1
ATOM 798 O O . TRP A 1 102 ? -3.416 -4.470 0.772 1.00 84.56 102 TRP A O 1
ATOM 808 N N . LYS A 1 103 ? -5.641 -4.830 0.880 1.00 81.12 103 LYS A N 1
ATOM 809 C CA . LYS A 1 103 ? -5.633 -5.828 1.952 1.00 81.12 103 LYS A CA 1
ATOM 810 C C . LYS A 1 103 ? -5.538 -7.263 1.414 1.00 81.12 103 LYS A C 1
ATOM 812 O O . LYS A 1 103 ? -5.249 -8.167 2.191 1.00 81.12 103 LYS A O 1
ATOM 817 N N . THR A 1 104 ? -5.853 -7.442 0.131 1.00 62.69 104 THR A N 1
ATOM 818 C CA . THR A 1 104 ? -5.736 -8.714 -0.596 1.00 62.69 104 THR A CA 1
ATOM 819 C C . THR A 1 104 ? -4.273 -8.981 -0.909 1.00 62.69 104 THR A C 1
ATOM 821 O O . THR A 1 104 ? -3.864 -10.142 -0.728 1.00 62.69 104 THR A O 1
#

Foldseek 3Di:
DVVVVVVVVVVCVVPDDDDDPVVPPPDPPVPPPVPDPPPPVPVCVVVPDDVVVVVVVVVLDDDLVLLVVLLVVCVVPVPDDPVRSCVVSCVSVPDPVVNVVSVD

Secondary structure (DSSP, 8-state):
-HHHHHHHHHHHHHH-----GGGS------------------TTTGGG--HHHHHHHTTS---HHHHHHHHHHHHH-TT--HHHHIIIIITT---TTHHHHHH-

Organism: Harpegnathos saltator (NCBI:txid610380)

Sequence (104 aa):
MGDIISSAVIGIINESNVMLEEDLILFDDNDNEGVYEECPDDPTTDETYDPSDAAQILKDYIPLEYKTKIVALAEAHPHWNLKTLQEMGGGRLKRKDSLILWKT